Protein AF-A0A932SSZ3-F1 (afdb_monomer)

Secondary structure (DSSP, 8-state):
-HHHHTTT-HHHHHHHHHHHHHHHHHTT-S--TTHHHHHHHHHHHHHSSSTTHHHHHHHHHHHHHHHHHHHHHHHHHHHHHHHHHHHHHT--

Mean predicted aligned error: 14.93 Å

Structure (mmCIF, N/CA/C/O backbone):
data_AF-A0A932SSZ3-F1
#
_entry.id   AF-A0A932SSZ3-F1
#
loop_
_atom_site.group_PDB
_atom_site.id
_atom_site.type_symbol
_atom_site.label_atom_id
_atom_site.label_alt_id
_atom_site.label_comp_id
_atom_site.label_asym_id
_atom_site.label_entity_id
_atom_site.label_seq_id
_atom_site.pdbx_PDB_ins_code
_atom_site.Cartn_x
_atom_site.Cartn_y
_atom_site.Cartn_z
_atom_site.occupancy
_atom_site.B_iso_or_equiv
_atom_site.auth_seq_id
_atom_site.auth_comp_id
_atom_site.auth_asym_id
_atom_site.auth_atom_id
_atom_site.pdbx_PDB_model_num
ATOM 1 N N . MET A 1 1 ? -10.539 -19.842 14.915 1.00 75.94 1 MET A N 1
ATOM 2 C CA . MET A 1 1 ? -10.747 -19.289 13.554 1.00 75.94 1 MET A CA 1
ATOM 3 C C . MET A 1 1 ? -9.910 -18.027 13.380 1.00 75.94 1 MET A C 1
ATOM 5 O O . MET A 1 1 ? -9.568 -17.415 14.381 1.00 75.94 1 MET A O 1
ATOM 9 N N . LEU A 1 2 ? -9.566 -17.627 12.147 1.00 82.12 2 LEU A N 1
ATOM 10 C CA . LEU A 1 2 ? -8.760 -16.415 11.903 1.00 82.12 2 LEU A CA 1
ATOM 11 C C . LEU A 1 2 ? -9.407 -15.160 12.520 1.00 82.12 2 LEU A C 1
ATOM 13 O O . LEU A 1 2 ? -8.724 -14.362 13.141 1.00 82.12 2 LEU A O 1
ATOM 17 N N . GLN A 1 3 ? -10.736 -15.058 12.457 1.00 81.44 3 GLN A N 1
ATOM 18 C CA . GLN A 1 3 ? -11.509 -13.968 13.061 1.00 81.44 3 GLN A CA 1
ATOM 19 C C . GLN A 1 3 ? -11.357 -13.881 14.594 1.00 81.44 3 GLN A C 1
ATOM 21 O O . GLN A 1 3 ? -11.293 -12.790 15.153 1.00 81.44 3 GLN A O 1
ATOM 26 N N . GLU A 1 4 ? -11.224 -15.023 15.274 1.00 85.88 4 GLU A N 1
ATOM 27 C CA . GLU A 1 4 ? -10.941 -15.075 16.717 1.00 85.88 4 GLU A CA 1
ATOM 28 C C . GLU A 1 4 ? -9.490 -14.675 17.014 1.00 85.88 4 GLU A C 1
ATOM 30 O O . GLU A 1 4 ? -9.228 -14.004 18.008 1.00 85.88 4 GLU A O 1
ATOM 35 N N . ALA A 1 5 ? -8.548 -15.041 16.137 1.00 83.19 5 ALA A N 1
ATOM 36 C CA . ALA A 1 5 ? -7.144 -14.644 16.256 1.00 83.19 5 ALA A CA 1
ATOM 37 C C . ALA A 1 5 ? -6.943 -13.132 16.043 1.00 83.19 5 ALA A C 1
ATOM 39 O O . ALA A 1 5 ? -6.046 -12.545 16.640 1.00 83.19 5 ALA A O 1
ATOM 40 N N . CYS A 1 6 ? -7.803 -12.503 15.239 1.00 82.88 6 CYS A N 1
ATOM 41 C CA . CYS A 1 6 ? -7.858 -11.053 15.048 1.00 82.88 6 CYS A CA 1
ATOM 42 C C . CYS A 1 6 ? -8.642 -10.326 16.155 1.00 82.88 6 CYS A C 1
ATOM 44 O O . CYS A 1 6 ? -8.785 -9.112 16.094 1.00 82.88 6 CYS A O 1
ATOM 46 N N . GLY A 1 7 ? -9.174 -11.034 17.159 1.00 83.94 7 GLY A N 1
ATOM 47 C CA . GLY A 1 7 ? -9.888 -10.411 18.278 1.00 83.94 7 GLY A CA 1
ATOM 48 C C . GLY A 1 7 ? -11.179 -9.683 17.883 1.00 83.94 7 GLY A C 1
ATOM 49 O O . GLY A 1 7 ? -11.621 -8.805 18.618 1.00 83.94 7 GLY A O 1
ATOM 50 N N . GLY A 1 8 ? -11.776 -10.028 16.736 1.00 81.19 8 GLY A N 1
ATOM 51 C CA . GLY A 1 8 ? -12.951 -9.337 16.195 1.00 81.19 8 GLY A CA 1
ATOM 52 C C . GLY A 1 8 ? -12.656 -8.003 15.497 1.00 81.19 8 GLY A C 1
ATOM 53 O O . GLY A 1 8 ? -13.598 -7.318 15.110 1.00 81.19 8 GLY A O 1
ATOM 54 N N . ASP A 1 9 ? -11.384 -7.641 15.323 1.00 82.44 9 ASP A N 1
ATOM 55 C CA . ASP A 1 9 ? -10.973 -6.498 14.508 1.00 82.44 9 ASP A CA 1
ATOM 56 C C . ASP A 1 9 ? -11.140 -6.838 13.019 1.00 82.44 9 ASP A C 1
ATOM 58 O O . ASP A 1 9 ? -10.446 -7.704 12.475 1.00 82.44 9 ASP A O 1
ATOM 62 N N . GLU A 1 10 ? -12.106 -6.180 12.379 1.00 82.06 10 GLU A N 1
ATOM 63 C CA . GLU A 1 10 ? -12.468 -6.427 10.984 1.00 82.06 10 GLU A CA 1
ATOM 64 C C . GLU A 1 10 ? -11.366 -5.970 10.017 1.00 82.06 10 GLU A C 1
ATOM 66 O O . GLU A 1 10 ? -11.073 -6.674 9.055 1.00 82.06 10 GLU A O 1
ATOM 71 N N . GLU A 1 11 ? -10.697 -4.843 10.270 1.00 82.31 11 GLU A N 1
ATOM 72 C CA . GLU A 1 11 ? -9.635 -4.344 9.386 1.00 82.31 11 GLU A CA 1
ATOM 73 C C . GLU A 1 11 ? -8.418 -5.271 9.426 1.00 82.31 11 GLU A C 1
ATOM 75 O O . GLU A 1 11 ? -7.881 -5.674 8.386 1.00 82.31 11 GLU A O 1
ATOM 80 N N . LEU A 1 12 ? -8.033 -5.687 10.634 1.00 82.25 12 LEU A N 1
ATOM 81 C CA . LEU A 1 12 ? -6.964 -6.653 10.838 1.00 82.25 12 LEU A CA 1
ATOM 82 C C . LEU A 1 12 ? -7.311 -8.013 10.224 1.00 82.25 12 LEU A C 1
ATOM 84 O O . LEU A 1 12 ? -6.444 -8.654 9.623 1.00 82.25 12 LEU A O 1
ATOM 88 N N . PHE A 1 13 ? -8.566 -8.450 10.350 1.00 85.88 13 PHE A N 1
ATOM 89 C CA . PHE A 1 13 ? -9.052 -9.683 9.741 1.00 85.88 13 PHE A CA 1
ATOM 90 C C . PHE A 1 13 ? -8.959 -9.633 8.216 1.00 85.88 13 PHE A C 1
ATOM 92 O O . PHE A 1 13 ? -8.392 -10.545 7.611 1.00 85.88 13 PHE A O 1
ATOM 99 N N . GLN A 1 14 ? -9.441 -8.556 7.593 1.00 86.06 14 GLN A N 1
ATOM 100 C CA . GLN A 1 14 ? -9.375 -8.376 6.144 1.00 86.06 14 GLN A CA 1
ATOM 101 C C . GLN A 1 14 ? -7.923 -8.348 5.653 1.00 86.06 14 GLN A C 1
ATOM 103 O O . GLN A 1 14 ? -7.590 -8.991 4.650 1.00 86.06 14 GLN A O 1
ATOM 108 N N . LEU A 1 15 ? -7.030 -7.649 6.360 1.00 87.19 15 LEU A N 1
ATOM 109 C CA . LEU A 1 15 ? -5.604 -7.627 6.038 1.00 87.19 15 LEU A CA 1
ATOM 110 C C . LEU A 1 15 ? -4.990 -9.033 6.110 1.00 87.19 15 LEU A C 1
ATOM 112 O O . LEU A 1 15 ? -4.395 -9.488 5.131 1.00 87.19 15 LEU A O 1
ATOM 116 N N . GLN A 1 16 ? -5.170 -9.733 7.233 1.00 89.25 16 GLN A N 1
ATOM 117 C CA . GLN A 1 16 ? -4.661 -11.092 7.449 1.00 89.25 16 GLN A CA 1
ATOM 118 C C . GLN A 1 16 ? -5.192 -12.083 6.408 1.00 89.25 16 GLN A C 1
ATOM 120 O O . GLN A 1 16 ? -4.417 -12.864 5.856 1.00 89.25 16 GLN A O 1
ATOM 125 N N . ALA A 1 17 ? -6.488 -12.025 6.093 1.00 90.62 17 ALA A N 1
ATOM 126 C CA . ALA A 1 17 ? -7.101 -12.865 5.070 1.00 90.62 17 ALA A CA 1
ATOM 127 C C . ALA A 1 17 ? -6.454 -12.638 3.694 1.00 90.62 17 ALA A C 1
ATOM 129 O O . ALA A 1 17 ? -6.021 -13.592 3.051 1.00 90.62 17 ALA A O 1
ATOM 130 N N . GLY A 1 18 ? -6.283 -11.378 3.283 1.00 89.31 18 GLY A N 1
ATOM 131 C CA . GLY A 1 18 ? -5.664 -11.068 1.992 1.00 89.31 18 GLY A CA 1
ATOM 132 C C . GLY A 1 18 ? -4.179 -11.442 1.906 1.00 89.31 18 GLY A C 1
ATOM 133 O O . GLY A 1 18 ? -3.716 -11.852 0.847 1.00 89.31 18 GLY A O 1
ATOM 134 N N . LEU A 1 19 ? -3.424 -11.357 3.007 1.00 91.06 19 LEU A N 1
ATOM 135 C CA . LEU A 1 19 ? -2.033 -11.829 3.040 1.00 91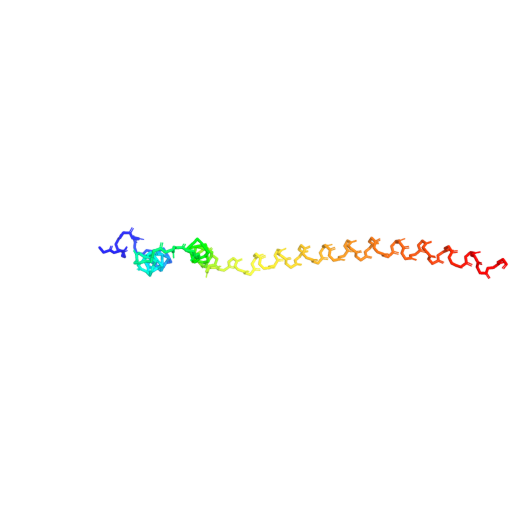.06 19 LEU A CA 1
ATOM 136 C C . LEU A 1 19 ? -1.940 -13.354 2.892 1.00 91.06 19 LEU A C 1
ATOM 138 O O . LEU A 1 19 ? -1.047 -13.853 2.206 1.00 91.06 19 LEU A O 1
ATOM 142 N N . LEU A 1 20 ? -2.865 -14.096 3.507 1.00 92.38 20 LEU A N 1
ATOM 143 C CA . LEU A 1 20 ? -2.942 -15.550 3.360 1.00 92.38 20 LEU A CA 1
ATOM 144 C C . LEU A 1 20 ? -3.325 -15.964 1.937 1.00 92.38 20 LEU A C 1
ATOM 146 O O . LEU A 1 20 ? -2.800 -16.957 1.440 1.00 92.38 20 LEU A O 1
ATOM 150 N N . ASP A 1 21 ? -4.191 -15.209 1.265 1.00 92.19 21 ASP A N 1
ATOM 151 C CA . ASP A 1 21 ? -4.529 -15.477 -0.134 1.00 92.19 21 ASP A CA 1
ATOM 152 C C . ASP A 1 21 ? -3.324 -15.277 -1.064 1.00 92.19 21 ASP A C 1
ATOM 154 O O . ASP A 1 21 ? -3.059 -16.138 -1.905 1.00 92.19 21 A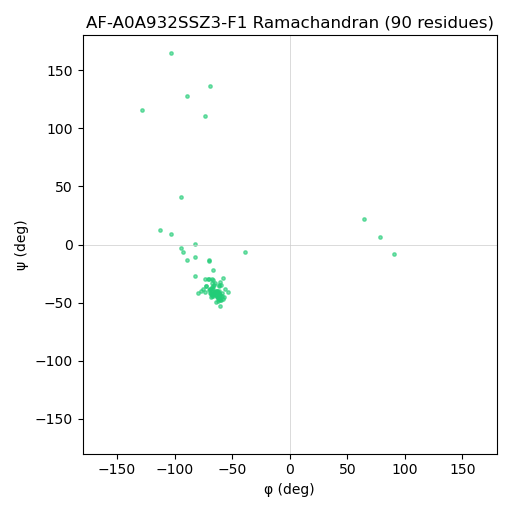SP A O 1
ATOM 158 N N . ILE A 1 22 ? -2.524 -14.226 -0.843 1.00 88.88 22 ILE A N 1
ATOM 159 C CA . ILE A 1 22 ? -1.257 -14.019 -1.564 1.00 88.88 22 ILE A CA 1
ATOM 160 C C . ILE A 1 22 ? -0.280 -15.166 -1.271 1.00 88.88 22 ILE A C 1
ATOM 162 O O . ILE A 1 22 ? 0.306 -15.730 -2.191 1.00 88.88 22 ILE A O 1
ATOM 166 N N . GLU A 1 23 ? -0.112 -15.581 -0.012 1.00 90.75 23 GLU A N 1
ATOM 167 C CA . GLU A 1 23 ? 0.759 -16.724 0.308 1.00 90.75 23 GLU A CA 1
ATOM 168 C C . GLU A 1 23 ? 0.324 -17.985 -0.446 1.00 90.75 23 GLU A C 1
ATOM 170 O O . GLU A 1 23 ? 1.153 -18.651 -1.072 1.00 90.75 23 GLU A O 1
ATOM 175 N N . ARG A 1 24 ? -0.983 -18.272 -0.460 1.00 90.38 24 ARG A N 1
ATOM 176 C CA . ARG A 1 24 ? -1.550 -19.447 -1.131 1.00 90.38 24 ARG A CA 1
ATOM 177 C C . ARG A 1 24 ? -1.354 -19.414 -2.642 1.00 90.38 24 ARG A C 1
ATOM 179 O O . ARG A 1 24 ? -1.050 -20.461 -3.214 1.00 90.38 24 ARG A O 1
ATOM 186 N N . GLU A 1 25 ? -1.500 -18.254 -3.274 1.00 89.25 25 GLU A N 1
ATOM 187 C CA . GLU A 1 25 ? -1.294 -18.084 -4.716 1.00 89.25 25 GLU A CA 1
ATOM 188 C C . GLU A 1 25 ? 0.156 -18.398 -5.122 1.00 89.25 25 GLU A C 1
ATOM 190 O O . GLU A 1 25 ? 0.405 -19.115 -6.095 1.00 89.25 25 GLU A O 1
ATOM 195 N N . TYR A 1 26 ? 1.126 -17.950 -4.325 1.00 88.69 26 TYR A N 1
ATOM 196 C CA . TYR A 1 26 ? 2.547 -18.096 -4.646 1.00 88.69 26 TYR A CA 1
ATOM 197 C C . TYR A 1 26 ? 3.178 -19.403 -4.133 1.00 88.69 26 TYR A C 1
ATOM 199 O O . TYR A 1 26 ? 4.277 -19.766 -4.569 1.00 88.69 26 TYR A O 1
ATOM 207 N N . ARG A 1 27 ? 2.511 -20.149 -3.239 1.00 83.44 27 ARG A N 1
ATOM 208 C CA . ARG A 1 27 ? 3.028 -21.381 -2.605 1.00 83.44 27 ARG A CA 1
ATOM 209 C C . ARG A 1 27 ? 3.417 -22.488 -3.592 1.00 83.44 27 ARG A C 1
ATOM 211 O O . ARG A 1 27 ? 4.302 -23.289 -3.293 1.00 83.44 27 ARG A O 1
ATOM 218 N N . GLY A 1 28 ? 2.773 -22.543 -4.758 1.00 81.75 28 GLY A N 1
ATOM 219 C CA . GLY A 1 28 ? 3.022 -23.551 -5.798 1.00 81.75 28 GLY A CA 1
ATOM 220 C C . GLY A 1 28 ? 4.018 -23.135 -6.885 1.00 81.75 28 GLY A C 1
ATOM 221 O O . GLY A 1 28 ? 4.310 -23.928 -7.778 1.00 81.75 28 GLY A O 1
ATOM 222 N N . MET A 1 29 ? 4.529 -21.903 -6.853 1.00 84.25 29 MET A N 1
ATOM 223 C CA . MET A 1 29 ? 5.327 -21.358 -7.950 1.00 84.25 29 MET A CA 1
ATOM 224 C C . MET A 1 29 ? 6.825 -21.657 -7.792 1.00 84.25 29 MET A C 1
ATOM 226 O O . MET A 1 29 ? 7.444 -21.298 -6.791 1.00 84.25 29 MET A O 1
ATOM 230 N N . SER A 1 30 ? 7.455 -22.234 -8.825 1.00 75.94 30 SER A N 1
ATOM 231 C CA . SER A 1 30 ? 8.915 -22.457 -8.854 1.00 75.94 30 SER A CA 1
ATOM 232 C C . SER A 1 30 ? 9.734 -21.159 -8.897 1.00 75.94 30 SER A C 1
ATOM 234 O O . SER A 1 30 ? 10.898 -21.154 -8.501 1.00 75.94 30 SER A O 1
ATOM 236 N N . ARG A 1 31 ? 9.140 -20.046 -9.351 1.00 75.81 31 ARG A N 1
ATOM 237 C CA . ARG A 1 31 ? 9.704 -18.693 -9.251 1.00 75.81 31 ARG A CA 1
ATOM 238 C C . ARG A 1 31 ? 8.670 -17.755 -8.638 1.00 75.81 31 ARG A C 1
ATOM 240 O O . ARG A 1 31 ? 7.646 -17.496 -9.251 1.00 75.81 31 ARG A O 1
ATOM 247 N N . ARG A 1 32 ? 8.982 -17.218 -7.457 1.00 82.81 32 ARG A N 1
ATOM 248 C CA . ARG A 1 32 ? 8.147 -16.268 -6.699 1.00 82.81 32 ARG A CA 1
ATOM 249 C C . ARG A 1 32 ? 8.525 -14.808 -6.986 1.00 82.81 32 ARG A C 1
ATOM 251 O O . ARG A 1 32 ? 8.645 -14.001 -6.072 1.00 82.81 32 ARG A O 1
ATOM 258 N N . ALA A 1 33 ? 8.802 -14.483 -8.247 1.00 85.69 33 ALA A N 1
ATOM 259 C CA . ALA A 1 33 ? 9.013 -13.089 -8.639 1.00 85.69 33 ALA A CA 1
ATOM 260 C C . ALA A 1 33 ? 7.673 -12.339 -8.538 1.00 85.69 33 ALA A C 1
ATOM 262 O O . ALA A 1 33 ? 6.654 -12.894 -8.942 1.00 85.69 33 ALA A O 1
ATOM 263 N N . GLY A 1 34 ? 7.657 -11.123 -7.986 1.00 83.06 34 GLY A N 1
ATOM 264 C CA . GLY A 1 34 ? 6.423 -10.352 -7.791 1.00 83.06 34 GLY A CA 1
ATOM 265 C C . GLY A 1 34 ? 5.721 -10.567 -6.443 1.00 83.06 34 GLY A C 1
ATOM 266 O O . GLY A 1 34 ? 4.761 -9.862 -6.153 1.00 83.06 34 GLY A O 1
ATOM 267 N N . ILE A 1 35 ? 6.162 -11.531 -5.616 1.00 88.50 35 ILE A N 1
ATOM 268 C CA . ILE A 1 35 ? 5.516 -11.797 -4.316 1.00 88.50 35 ILE A CA 1
ATOM 269 C C . ILE A 1 35 ? 5.711 -10.635 -3.339 1.00 88.50 35 ILE A C 1
ATOM 271 O O . ILE A 1 35 ? 4.819 -10.326 -2.559 1.00 88.50 35 ILE A O 1
ATOM 275 N N . TYR A 1 36 ? 6.878 -9.988 -3.375 1.00 86.12 36 TYR A N 1
ATOM 276 C CA . TYR A 1 36 ? 7.184 -8.882 -2.473 1.00 86.12 36 TYR A CA 1
ATOM 277 C C . TYR A 1 36 ? 6.331 -7.663 -2.804 1.00 86.12 36 TYR A C 1
ATOM 279 O O . TYR A 1 36 ? 5.773 -7.059 -1.897 1.00 86.12 36 TYR A O 1
ATOM 287 N N . GLU A 1 37 ? 6.170 -7.371 -4.090 1.00 86.19 37 GLU A N 1
ATOM 288 C CA . GLU A 1 37 ? 5.310 -6.308 -4.596 1.00 86.19 37 GLU A CA 1
ATOM 289 C C . GLU A 1 37 ? 3.845 -6.550 -4.199 1.00 86.19 37 GLU A C 1
ATOM 291 O O . GLU A 1 37 ? 3.211 -5.666 -3.631 1.00 86.19 37 GLU A O 1
ATOM 296 N N . ALA A 1 38 ? 3.335 -7.775 -4.381 1.00 86.75 38 ALA A N 1
ATOM 297 C CA . ALA A 1 38 ? 1.972 -8.132 -3.981 1.00 86.75 38 ALA A CA 1
ATOM 298 C C . ALA A 1 38 ? 1.739 -8.000 -2.462 1.00 86.75 38 ALA A C 1
ATOM 300 O O . ALA A 1 38 ? 0.696 -7.508 -2.024 1.00 86.75 38 ALA A O 1
ATOM 301 N N . LEU A 1 39 ? 2.713 -8.416 -1.643 1.00 87.94 39 LEU A N 1
ATOM 302 C CA . LEU A 1 39 ? 2.649 -8.255 -0.187 1.00 87.94 39 LEU A CA 1
ATOM 303 C C . LEU A 1 39 ? 2.702 -6.777 0.223 1.00 87.94 39 LEU A C 1
ATOM 305 O O . LEU A 1 39 ? 1.945 -6.366 1.103 1.00 87.94 39 LEU A O 1
ATOM 309 N N . GLU A 1 40 ? 3.572 -5.979 -0.401 1.00 87.00 40 GLU A N 1
ATOM 310 C CA . GLU A 1 40 ? 3.706 -4.550 -0.113 1.00 87.00 40 GLU A CA 1
ATOM 311 C C . GLU A 1 40 ? 2.420 -3.790 -0.453 1.00 87.00 40 GLU A C 1
ATOM 313 O O . GLU A 1 40 ? 1.930 -3.017 0.373 1.00 87.00 40 GLU A O 1
ATOM 318 N N . ASP A 1 41 ? 1.825 -4.063 -1.614 1.00 85.50 41 ASP A N 1
ATOM 319 C CA . ASP A 1 41 ? 0.564 -3.450 -2.034 1.00 85.50 41 ASP A CA 1
ATOM 320 C C . ASP A 1 41 ? -0.574 -3.786 -1.063 1.00 85.50 41 ASP A C 1
ATOM 322 O O . ASP A 1 41 ? -1.352 -2.906 -0.674 1.00 85.50 41 ASP A O 1
ATOM 326 N N . ARG A 1 42 ? -0.651 -5.041 -0.598 1.00 86.19 42 ARG A N 1
ATOM 327 C CA . ARG A 1 42 ? -1.683 -5.453 0.362 1.00 86.19 42 ARG A CA 1
ATOM 328 C C . ARG A 1 42 ? -1.498 -4.806 1.732 1.00 86.19 42 ARG A C 1
ATOM 330 O O . ARG A 1 42 ? -2.487 -4.391 2.337 1.00 86.19 42 ARG A O 1
ATOM 337 N N . LEU A 1 43 ? -0.258 -4.695 2.207 1.00 83.94 43 LEU A N 1
ATOM 338 C CA . LEU A 1 43 ? 0.070 -4.006 3.458 1.00 83.94 43 LEU A CA 1
ATOM 339 C C . LEU A 1 43 ? -0.252 -2.514 3.373 1.00 83.94 43 LEU A C 1
ATOM 341 O O . LEU A 1 43 ? -0.859 -1.969 4.292 1.00 83.94 43 LEU A O 1
ATOM 345 N N . ARG A 1 44 ? 0.085 -1.870 2.254 1.00 82.50 44 ARG A N 1
ATOM 346 C CA . ARG A 1 44 ? -0.221 -0.461 2.003 1.00 82.50 44 ARG A CA 1
ATOM 347 C C . ARG A 1 44 ? -1.732 -0.225 2.015 1.00 82.50 44 ARG A C 1
ATOM 349 O O . ARG A 1 44 ? -2.210 0.645 2.733 1.00 82.50 44 ARG A O 1
ATOM 356 N N . ALA A 1 45 ? -2.500 -1.051 1.309 1.00 80.69 45 ALA A N 1
ATOM 357 C CA . ALA A 1 45 ? -3.959 -0.954 1.305 1.00 80.69 45 ALA A CA 1
ATOM 358 C C . ALA A 1 45 ? -4.582 -1.158 2.701 1.00 80.69 45 ALA A C 1
ATOM 360 O O . ALA A 1 45 ? -5.565 -0.502 3.029 1.00 80.69 45 ALA A O 1
ATOM 361 N N . GLY A 1 46 ? -4.011 -2.040 3.530 1.00 73.38 46 GLY A N 1
ATOM 362 C CA . GLY A 1 46 ? -4.471 -2.255 4.906 1.00 73.38 46 GLY A CA 1
ATOM 363 C C . GLY A 1 46 ? -4.100 -1.131 5.878 1.00 73.38 46 GLY A C 1
ATOM 364 O O . GLY A 1 46 ? -4.834 -0.896 6.827 1.00 73.38 46 GLY A O 1
ATOM 365 N N . GLN A 1 47 ? -2.988 -0.422 5.650 1.00 67.19 47 GLN A N 1
ATOM 366 C CA . GLN A 1 47 ? -2.544 0.688 6.506 1.0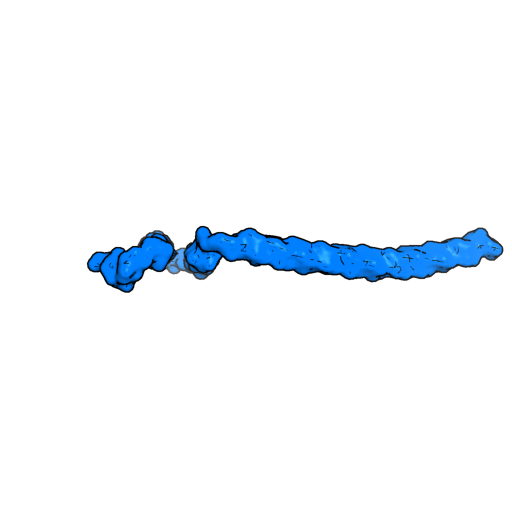0 67.19 47 GLN A CA 1
ATOM 367 C C . GLN A 1 47 ? -3.231 2.022 6.194 1.00 67.19 47 GLN A C 1
ATOM 369 O O . GLN A 1 47 ? -3.350 2.861 7.081 1.00 67.19 47 GLN A O 1
ATOM 374 N N . TYR A 1 48 ? -3.676 2.222 4.952 1.00 62.00 48 TYR A N 1
ATOM 375 C CA . TYR A 1 48 ? -4.260 3.488 4.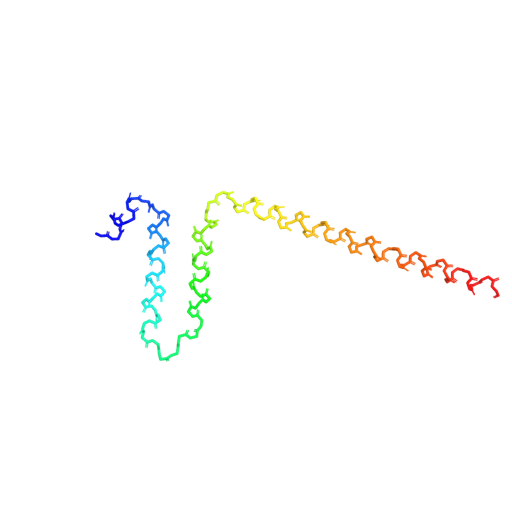488 1.00 62.00 48 TYR A CA 1
ATOM 376 C C . TYR A 1 48 ? -5.760 3.391 4.163 1.00 62.00 48 TYR A C 1
ATOM 378 O O . TYR A 1 48 ? -6.320 4.302 3.566 1.00 62.00 48 TYR A O 1
ATOM 386 N N . GLY A 1 49 ? -6.426 2.301 4.563 1.00 56.41 49 GLY A N 1
ATOM 387 C CA . GLY A 1 49 ? -7.857 2.081 4.314 1.00 56.41 49 GLY A CA 1
ATOM 388 C C . GLY A 1 49 ? -8.812 2.983 5.115 1.00 56.41 49 GLY A C 1
ATOM 389 O O . GLY A 1 49 ? -9.990 3.059 4.770 1.00 56.41 49 GLY A O 1
ATOM 390 N N . GLY A 1 50 ? -8.321 3.676 6.151 1.00 55.44 50 GLY A N 1
ATOM 391 C CA . GLY A 1 50 ? -9.075 4.638 6.967 1.00 55.44 50 GLY A CA 1
ATOM 392 C C . GLY A 1 50 ? -8.750 6.102 6.636 1.00 55.44 50 GLY A C 1
ATOM 393 O O . GLY A 1 50 ? -7.735 6.383 6.008 1.00 55.44 50 GLY A O 1
ATOM 394 N N . GLU A 1 51 ? -9.602 7.037 7.087 1.00 48.94 51 GLU A N 1
ATOM 395 C CA . GLU A 1 51 ? -9.698 8.500 6.817 1.00 48.94 51 GLU A CA 1
ATOM 396 C C . GLU A 1 51 ? -8.397 9.347 6.696 1.00 48.94 51 GLU A C 1
ATOM 398 O O . GLU A 1 51 ? -8.446 10.529 6.337 1.00 48.94 51 GLU A O 1
ATOM 403 N N . GLU A 1 52 ? -7.217 8.790 6.958 1.00 50.97 52 GLU A N 1
ATOM 404 C CA . GLU A 1 52 ? -5.907 9.409 6.727 1.00 50.97 52 GLU A CA 1
ATOM 405 C C . GLU A 1 52 ? -5.517 9.550 5.250 1.00 50.97 52 GLU A C 1
ATOM 407 O O . GLU A 1 52 ? -4.627 10.349 4.937 1.00 50.97 52 GLU A O 1
ATOM 412 N N . ASP A 1 53 ? -6.219 8.881 4.337 1.00 53.75 53 ASP A N 1
ATOM 413 C CA . ASP A 1 53 ? -5.946 8.944 2.896 1.00 53.75 53 ASP A CA 1
ATOM 414 C C . ASP A 1 53 ? -6.066 10.386 2.349 1.00 53.75 53 ASP A C 1
ATOM 416 O O . ASP A 1 53 ? -5.244 10.864 1.561 1.00 53.75 53 ASP A O 1
ATOM 420 N N . GLY A 1 54 ? -6.996 11.180 2.896 1.00 51.16 54 GLY A N 1
ATOM 421 C CA . GLY A 1 54 ? -7.117 12.607 2.576 1.00 51.16 54 GLY A CA 1
ATOM 422 C C . GLY A 1 54 ? -5.985 13.477 3.142 1.00 51.16 54 GLY A C 1
ATOM 423 O O . GLY A 1 54 ? -5.621 14.501 2.554 1.00 51.16 54 GLY A O 1
ATOM 424 N N . ARG A 1 55 ? -5.391 13.087 4.279 1.00 50.25 55 ARG A N 1
ATOM 425 C CA . ARG A 1 55 ? -4.316 13.854 4.933 1.00 50.25 55 ARG A CA 1
ATOM 426 C C . ARG A 1 55 ? -2.972 13.611 4.261 1.00 50.25 55 ARG A C 1
ATOM 428 O O . ARG A 1 55 ? -2.243 14.576 4.023 1.00 50.25 55 ARG A O 1
ATOM 435 N N . VAL A 1 56 ? -2.670 12.363 3.907 1.00 60.06 56 VAL A N 1
ATOM 436 C CA . VAL A 1 56 ? -1.437 12.002 3.196 1.00 60.06 56 VAL A CA 1
ATOM 437 C C . VAL A 1 56 ? -1.462 12.548 1.770 1.00 60.06 56 VAL A C 1
ATOM 439 O O . VAL A 1 56 ? -0.506 13.215 1.369 1.00 60.06 56 VAL A O 1
ATOM 442 N N . ALA A 1 57 ? -2.575 12.396 1.041 1.00 60.09 57 ALA A N 1
ATOM 443 C CA . ALA A 1 57 ? -2.741 13.012 -0.277 1.00 60.09 57 ALA A CA 1
ATOM 444 C C . ALA A 1 57 ? -2.607 14.546 -0.210 1.00 60.09 57 ALA A C 1
ATOM 446 O O . ALA A 1 57 ? -1.898 15.154 -1.016 1.00 60.09 57 ALA A O 1
ATOM 447 N N . GLY A 1 58 ? -3.197 15.176 0.813 1.00 60.91 58 GLY A N 1
ATOM 448 C CA . GLY A 1 58 ? -3.078 16.615 1.048 1.00 60.91 58 GLY A CA 1
ATOM 449 C C . GLY A 1 58 ? -1.655 17.085 1.383 1.00 60.91 58 GLY A C 1
ATOM 450 O O . GLY A 1 58 ? -1.280 18.198 1.009 1.00 60.91 58 GLY A O 1
ATOM 451 N N . LEU A 1 59 ? -0.847 16.270 2.068 1.00 67.19 59 LEU A N 1
ATOM 452 C CA . LEU A 1 59 ? 0.566 16.558 2.352 1.00 67.19 59 LEU A CA 1
ATOM 453 C C . LEU A 1 59 ? 1.441 16.408 1.099 1.00 67.19 59 LEU A C 1
ATOM 455 O O . LEU A 1 59 ? 2.302 17.256 0.844 1.00 67.19 59 LEU A O 1
ATOM 459 N N . LEU A 1 60 ? 1.188 15.380 0.286 1.00 72.00 60 LEU A N 1
ATOM 460 C CA . LEU A 1 60 ? 1.865 15.138 -0.993 1.00 72.00 60 LEU A CA 1
ATOM 461 C C . LEU A 1 60 ? 1.583 16.254 -2.008 1.00 72.00 60 LEU A C 1
ATOM 463 O O . LEU A 1 60 ? 2.490 16.733 -2.689 1.00 72.00 60 LEU A O 1
ATOM 467 N N . GLN A 1 61 ? 0.342 16.737 -2.060 1.00 70.38 61 GLN A N 1
ATOM 468 C CA . GLN A 1 61 ? -0.039 17.835 -2.944 1.00 70.38 61 GLN A CA 1
ATOM 469 C C . GLN A 1 61 ? 0.632 19.156 -2.532 1.00 70.38 61 GLN A C 1
ATOM 471 O O . GLN A 1 61 ? 1.215 19.841 -3.373 1.00 70.38 61 GLN A O 1
ATOM 476 N N . ARG A 1 62 ? 0.647 19.481 -1.229 1.00 70.00 62 ARG A N 1
ATOM 477 C CA . ARG A 1 62 ? 1.326 20.682 -0.698 1.00 70.00 62 ARG A CA 1
ATOM 478 C C . ARG A 1 62 ? 2.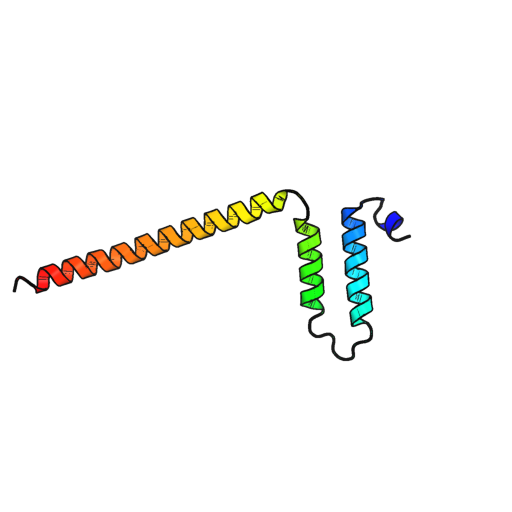836 20.654 -0.922 1.00 70.00 62 ARG A C 1
ATOM 480 O O . ARG A 1 62 ? 3.435 21.676 -1.264 1.00 70.00 62 ARG A O 1
ATOM 487 N N . THR A 1 63 ? 3.463 19.493 -0.747 1.00 73.69 63 THR A N 1
ATOM 488 C CA . THR A 1 63 ? 4.899 19.329 -1.017 1.00 73.69 63 THR A CA 1
ATOM 489 C C . THR A 1 63 ? 5.210 19.456 -2.507 1.00 73.69 63 THR A C 1
ATOM 491 O O . THR A 1 63 ? 6.144 20.17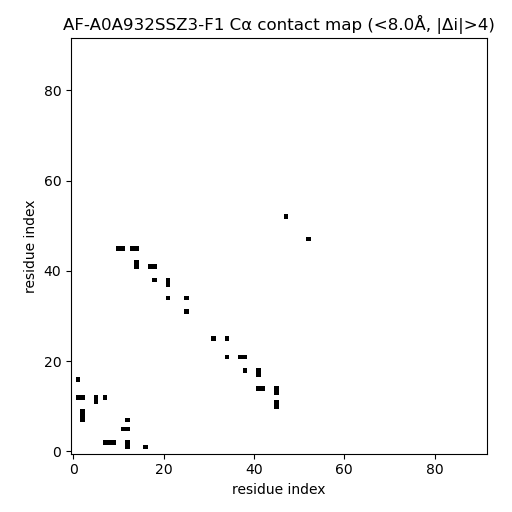7 -2.859 1.00 73.69 63 THR A O 1
ATOM 494 N N . GLN A 1 64 ? 4.401 18.872 -3.398 1.00 76.31 64 GLN A N 1
ATOM 495 C CA . GLN A 1 64 ? 4.555 19.054 -4.848 1.00 76.31 64 GLN A CA 1
ATOM 496 C C . GLN A 1 64 ? 4.385 20.512 -5.290 1.00 76.31 64 GLN A C 1
ATOM 498 O O . GLN A 1 64 ? 5.134 20.987 -6.147 1.00 76.31 64 GLN A O 1
ATOM 503 N N . GLU A 1 65 ? 3.430 21.238 -4.713 1.00 79.69 65 GLU A N 1
ATOM 504 C CA . GLU A 1 65 ? 3.177 22.641 -5.044 1.00 79.69 65 GLU A CA 1
ATOM 505 C C . GLU A 1 65 ? 4.323 23.549 -4.585 1.00 79.69 65 GLU A C 1
ATOM 507 O O . GLU A 1 65 ? 4.811 24.374 -5.361 1.00 79.69 65 GLU A O 1
ATOM 512 N N . THR A 1 66 ? 4.850 23.298 -3.386 1.00 78.06 66 THR A N 1
ATOM 513 C CA . THR A 1 66 ? 6.044 23.978 -2.862 1.00 78.06 66 THR A CA 1
ATOM 514 C C . THR A 1 66 ? 7.257 23.729 -3.764 1.00 78.06 66 THR A C 1
ATOM 516 O O . THR A 1 66 ? 7.977 24.661 -4.129 1.00 78.06 66 THR A O 1
ATOM 519 N N . MET A 1 67 ? 7.450 22.479 -4.201 1.00 74.50 67 MET A N 1
ATOM 520 C CA . MET A 1 67 ? 8.534 22.100 -5.110 1.00 74.50 67 MET A CA 1
ATOM 521 C C . MET A 1 67 ? 8.387 22.781 -6.480 1.00 74.50 67 MET A C 1
ATOM 523 O O . MET A 1 67 ? 9.355 23.328 -7.009 1.00 74.50 67 MET A O 1
ATOM 527 N N . ARG A 1 68 ? 7.170 22.818 -7.044 1.00 75.69 68 ARG A N 1
ATOM 528 C CA . ARG A 1 68 ? 6.873 23.542 -8.292 1.00 75.69 68 ARG A CA 1
ATOM 529 C C . ARG A 1 68 ? 7.156 25.029 -8.164 1.00 75.69 68 ARG A C 1
ATOM 531 O O . ARG A 1 68 ? 7.726 25.610 -9.083 1.00 75.69 68 ARG A O 1
ATOM 538 N N . GLN A 1 69 ? 6.773 25.647 -7.053 1.00 79.00 69 GLN A N 1
ATOM 539 C CA . GLN A 1 69 ? 6.982 27.073 -6.831 1.00 79.00 69 GLN A CA 1
ATOM 540 C C . GLN A 1 69 ? 8.477 27.400 -6.720 1.00 79.00 69 GLN A C 1
ATOM 542 O O . GLN A 1 69 ? 8.950 28.344 -7.352 1.00 79.00 69 GLN A O 1
ATOM 547 N N . PHE A 1 70 ? 9.243 26.564 -6.016 1.00 77.00 70 PHE A N 1
ATOM 548 C CA . PHE A 1 70 ? 10.697 26.682 -5.933 1.00 77.00 70 PHE A CA 1
ATOM 549 C C . PHE A 1 70 ? 11.373 26.532 -7.305 1.00 77.00 70 PHE A C 1
ATOM 551 O O . PHE A 1 70 ? 12.207 27.354 -7.699 1.00 77.00 70 PHE A O 1
ATOM 558 N N . LEU A 1 71 ? 10.975 25.518 -8.077 1.00 75.69 71 LEU A N 1
ATOM 559 C CA . LEU A 1 71 ? 11.470 25.317 -9.438 1.00 75.69 71 LEU A CA 1
ATOM 560 C C . LEU A 1 71 ? 11.109 26.508 -10.335 1.00 75.69 71 LEU A C 1
ATOM 562 O O . LEU A 1 71 ? 11.967 27.028 -11.041 1.00 75.69 71 LEU A O 1
ATOM 566 N N . ARG A 1 72 ? 9.888 27.038 -10.247 1.00 77.31 72 ARG A N 1
ATOM 567 C CA . ARG A 1 72 ? 9.454 28.206 -11.028 1.00 77.31 72 ARG A CA 1
ATOM 568 C C . ARG A 1 72 ? 10.265 29.461 -10.698 1.00 77.31 72 ARG A C 1
ATOM 570 O O . ARG A 1 72 ? 10.733 30.133 -11.611 1.00 77.31 72 ARG A O 1
ATOM 577 N N . LEU A 1 73 ? 10.498 29.738 -9.416 1.00 72.25 73 LEU A N 1
ATOM 578 C CA . LEU A 1 73 ? 11.289 30.890 -8.963 1.00 72.25 73 LEU A CA 1
ATOM 579 C C . LEU A 1 73 ? 12.773 30.765 -9.331 1.00 72.25 73 LEU A C 1
ATOM 581 O O . LEU A 1 73 ? 13.402 31.746 -9.728 1.00 72.25 73 LEU A O 1
ATOM 585 N N . SER A 1 74 ? 13.339 29.559 -9.240 1.00 66.31 74 SER A N 1
ATOM 586 C CA . SER A 1 74 ? 14.729 29.310 -9.643 1.00 66.31 74 SER A CA 1
ATOM 587 C C . SER A 1 74 ? 14.932 29.396 -11.158 1.00 66.31 74 SER A C 1
ATOM 589 O O . SER A 1 74 ? 16.000 29.815 -11.608 1.00 66.31 74 SER A O 1
ATOM 591 N N . THR A 1 75 ? 13.904 29.065 -11.944 1.00 61.41 75 THR A N 1
ATOM 592 C CA . THR A 1 75 ? 13.923 29.215 -13.404 1.00 61.41 75 THR A CA 1
ATOM 593 C C . THR A 1 75 ? 13.712 30.676 -13.813 1.00 61.41 75 THR A C 1
ATOM 595 O O . THR A 1 75 ? 14.443 31.165 -14.669 1.00 61.41 75 THR A O 1
ATOM 598 N N . SER A 1 76 ? 12.812 31.407 -13.139 1.00 60.03 76 SER A N 1
ATOM 599 C CA . SER A 1 76 ? 12.568 32.837 -13.391 1.00 60.03 76 SER A CA 1
ATOM 600 C C . SER A 1 76 ? 13.837 33.667 -13.208 1.00 60.03 76 SER A C 1
ATOM 602 O O . SER A 1 76 ? 14.224 34.380 -14.119 1.00 60.03 76 SER A O 1
ATOM 604 N N . ARG A 1 77 ? 14.589 33.468 -12.114 1.00 59.50 77 ARG A N 1
ATOM 605 C CA . ARG A 1 77 ? 15.847 34.205 -11.872 1.00 59.50 77 ARG A CA 1
ATOM 606 C C . ARG A 1 77 ? 16.916 33.988 -12.946 1.00 59.50 77 ARG A C 1
ATOM 608 O O . ARG A 1 77 ? 17.730 34.873 -13.190 1.00 59.50 77 ARG A O 1
ATOM 615 N N . LYS A 1 78 ? 16.959 32.800 -13.559 1.00 58.94 78 LYS A N 1
ATOM 616 C CA . LYS A 1 78 ? 17.892 32.509 -14.659 1.00 58.94 78 LYS A CA 1
ATOM 617 C C . LYS A 1 78 ? 17.429 33.164 -15.959 1.00 58.94 78 LYS A C 1
ATOM 619 O O . LYS A 1 78 ? 18.266 33.668 -16.698 1.00 58.94 78 LYS A O 1
ATOM 624 N N . ILE A 1 79 ? 16.120 33.178 -16.208 1.00 63.97 79 ILE A N 1
ATOM 625 C CA . ILE A 1 79 ? 15.508 33.827 -17.372 1.00 63.97 79 ILE A CA 1
ATOM 626 C C . ILE A 1 79 ? 15.635 35.351 -17.279 1.00 63.97 79 ILE A C 1
ATOM 628 O O . ILE A 1 79 ? 16.014 35.969 -18.267 1.00 63.97 79 ILE A O 1
ATOM 632 N N . ASP A 1 80 ? 15.411 35.948 -16.109 1.00 63.06 80 ASP A N 1
ATOM 633 C CA . ASP A 1 80 ? 15.546 37.393 -15.889 1.00 63.06 80 ASP A CA 1
ATOM 634 C C . ASP A 1 80 ? 16.992 37.846 -16.136 1.00 63.06 80 ASP A C 1
ATOM 636 O O . ASP A 1 80 ? 17.234 38.776 -16.899 1.00 63.06 80 ASP A O 1
ATOM 640 N N . ARG A 1 81 ? 17.973 37.104 -15.603 1.00 61.88 81 ARG A N 1
ATOM 641 C CA . ARG A 1 81 ? 19.401 37.405 -15.792 1.00 61.88 81 ARG A CA 1
ATOM 642 C C . ARG A 1 81 ? 19.869 37.245 -17.240 1.00 61.88 81 ARG A C 1
ATOM 644 O O . ARG A 1 81 ? 20.746 37.977 -17.682 1.00 61.88 81 ARG A O 1
ATOM 651 N N . LEU A 1 82 ? 19.314 36.278 -17.973 1.00 62.28 82 LEU A N 1
ATOM 652 C CA . LEU A 1 82 ? 19.578 36.117 -19.406 1.00 62.28 82 LEU A CA 1
ATOM 653 C C . LEU A 1 82 ? 18.881 37.201 -20.230 1.00 62.28 82 LEU A C 1
ATOM 655 O O . LEU A 1 82 ? 19.458 37.673 -21.203 1.00 62.28 82 LEU A O 1
ATOM 659 N N . SER A 1 83 ? 17.681 37.619 -19.826 1.00 65.19 83 SER A N 1
ATOM 660 C CA . SER A 1 83 ? 16.944 38.698 -20.482 1.00 65.19 83 SER A CA 1
ATOM 661 C C . SER A 1 83 ? 17.702 40.012 -20.341 1.00 65.19 83 SER A C 1
ATOM 663 O O . SER A 1 83 ? 17.997 40.612 -21.361 1.00 65.19 83 SER A O 1
ATOM 665 N N . GLU A 1 84 ? 18.140 40.386 -19.131 1.00 62.69 84 GLU A N 1
ATOM 666 C CA . GLU A 1 84 ? 19.002 41.558 -18.891 1.00 62.69 84 GLU A CA 1
ATOM 667 C C . GLU A 1 84 ? 20.270 41.546 -19.760 1.00 62.69 84 GLU A C 1
ATOM 669 O O . GLU A 1 84 ? 20.658 42.574 -20.311 1.00 62.69 84 GLU A O 1
ATOM 674 N N . PHE A 1 85 ? 20.895 40.377 -19.928 1.00 59.31 85 PHE A N 1
ATOM 675 C CA . PHE A 1 85 ? 22.100 40.225 -20.745 1.00 59.31 85 PHE A CA 1
ATOM 676 C C . PHE A 1 85 ? 21.821 40.398 -22.247 1.00 59.31 85 PHE A C 1
ATOM 678 O O . PHE A 1 85 ? 22.623 40.996 -22.960 1.00 59.31 85 PHE A O 1
ATOM 685 N N . VAL A 1 86 ? 20.681 39.896 -22.733 1.00 64.62 86 VAL A N 1
ATOM 686 C CA . VAL A 1 86 ? 20.248 40.047 -24.131 1.00 64.62 86 VAL A CA 1
ATOM 687 C C . VAL A 1 86 ? 19.847 41.491 -24.434 1.00 64.62 86 VAL A C 1
ATOM 689 O O . VAL A 1 86 ? 20.207 41.988 -25.499 1.00 64.62 86 VAL A O 1
ATOM 692 N N . TH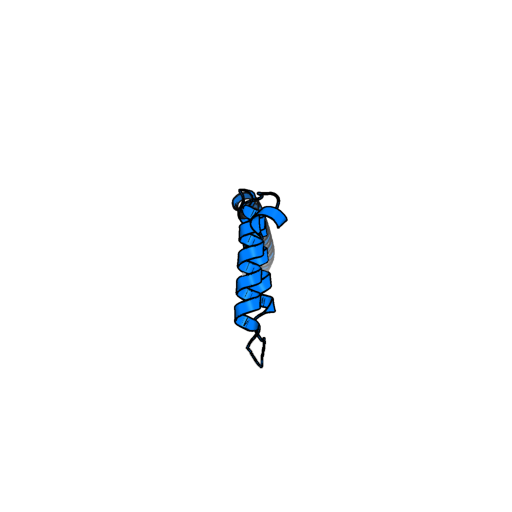R A 1 87 ? 19.175 42.190 -23.511 1.00 62.84 87 THR A N 1
ATOM 693 C CA . THR A 1 87 ? 1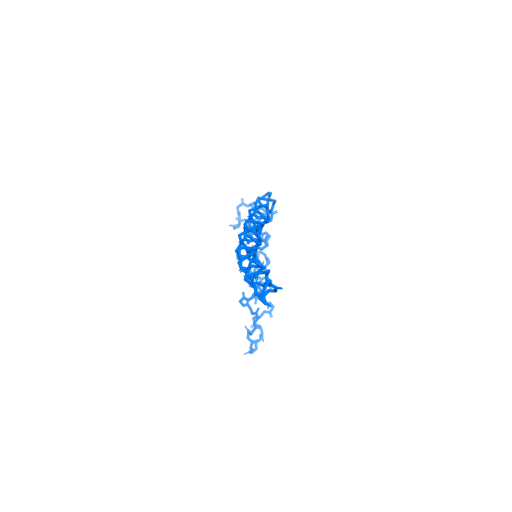8.852 43.616 -23.688 1.00 62.84 87 THR A CA 1
ATOM 694 C C . THR A 1 87 ? 20.122 44.463 -23.754 1.00 62.84 87 THR A C 1
ATOM 696 O O . THR A 1 87 ? 20.247 45.296 -24.643 1.00 62.84 87 THR A O 1
ATOM 699 N N . TRP A 1 88 ? 21.105 44.188 -22.887 1.00 56.00 88 TRP A N 1
ATOM 700 C CA . TRP A 1 88 ? 22.374 44.925 -22.851 1.00 56.00 88 TRP A CA 1
ATOM 701 C C . TRP A 1 88 ? 23.240 44.708 -24.105 1.00 56.00 88 TRP A C 1
ATOM 703 O O . TRP A 1 88 ? 23.957 45.605 -24.535 1.00 56.00 88 TRP A O 1
ATOM 713 N N . CYS A 1 89 ? 23.153 43.531 -24.732 1.00 57.56 89 CYS A N 1
ATOM 714 C CA . CYS A 1 89 ? 23.901 43.214 -25.952 1.00 57.56 89 CYS A CA 1
ATOM 715 C C . CYS A 1 89 ? 23.239 43.741 -27.245 1.00 57.56 89 CYS A C 1
ATOM 717 O O . CYS A 1 89 ? 23.864 43.679 -28.300 1.00 57.56 89 CYS A O 1
ATOM 719 N N . GLY A 1 90 ? 21.990 44.223 -27.180 1.00 55.12 90 GLY A N 1
ATOM 720 C CA . GLY A 1 90 ? 21.239 44.776 -28.316 1.00 55.12 90 GLY A CA 1
ATOM 721 C C . GLY A 1 90 ? 21.351 46.296 -28.495 1.00 55.12 90 GLY A C 1
ATOM 722 O O . GLY A 1 90 ? 20.852 46.820 -29.487 1.00 55.12 90 GLY A O 1
ATOM 723 N N . GLU A 1 91 ? 21.988 46.998 -27.554 1.00 55.56 91 GLU A N 1
ATOM 724 C CA . GLU A 1 91 ? 22.210 48.455 -27.586 1.00 55.56 91 GLU A CA 1
ATOM 725 C C . GLU A 1 91 ? 23.657 48.841 -27.981 1.00 55.56 91 GLU A C 1
ATOM 727 O O . GLU A 1 91 ? 24.025 50.013 -27.892 1.00 55.56 91 G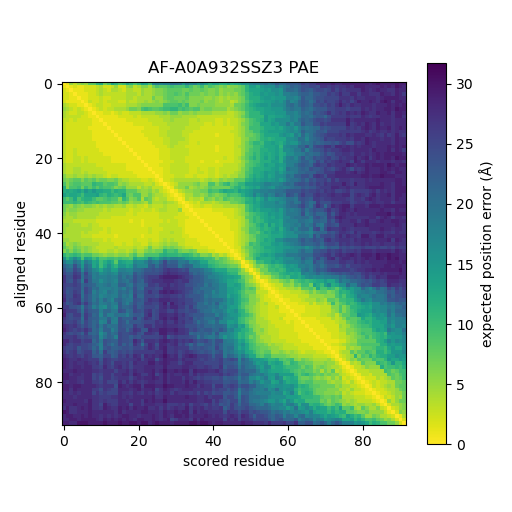LU A O 1
ATOM 732 N N . CYS A 1 92 ? 24.471 47.871 -28.426 1.00 49.91 92 CYS A N 1
ATOM 733 C CA . CYS A 1 92 ? 25.805 48.078 -29.011 1.00 49.91 92 CYS A CA 1
ATOM 734 C C . CYS A 1 92 ? 25.771 48.057 -30.544 1.00 49.91 92 CYS A C 1
ATOM 736 O O . CYS A 1 92 ? 25.090 47.169 -31.106 1.00 49.91 92 CYS A O 1
#

Sequence (92 aa):
MLQEACGGDEELFQLQAGLLDIEREYRGMSRRAGIYEALEDRLRAGQYGGEEDGRVAGLLQRTQETMRQFLRLSTSRKIDRLSEFVTWCGEC

Foldseek 3Di:
DLCVVVVVPPLVSVLVVQLVVLCVVQVPDPDNPCSVVSNVVSVVCSVCVDPCVVVVVVVVVVVVVVVVVVVVVVVVVVVVVVVVVVVVVVVD

Radius of gyration: 26.04 Å; Cα contacts (8 Å, |Δi|>4): 24; chains: 1; bounding box: 39×72×47 Å

pLDDT: mean 74.42, std 12.52, range [48.94, 92.38]

Solvent-accessible surface area (backbone atoms only — not comparable to full-atom values): 5317 Å² total; per-residue (Å²): 106,70,54,63,76,38,72,70,38,64,69,58,32,54,40,53,53,55,52,51,51,52,50,60,68,47,70,79,46,96,69,66,79,65,51,66,58,55,51,48,53,51,51,50,53,57,73,49,72,53,86,56,50,64,56,54,52,52,50,53,50,52,51,51,50,53,50,50,50,51,52,50,53,60,49,47,58,53,51,52,56,49,48,57,52,52,58,62,64,68,77,110